Protein AF-A0A5J4Q1B6-F1 (afdb_monomer_lite)

InterPro domains:
  IPR021823 Protein of unknown function DUF3408 [PF11888] (23-103)

Structure (mmCIF, N/CA/C/O backbone):
data_AF-A0A5J4Q1B6-F1
#
_entry.id   AF-A0A5J4Q1B6-F1
#
loop_
_atom_site.group_PDB
_atom_site.id
_atom_site.type_symbol
_atom_site.label_atom_id
_atom_site.label_alt_id
_atom_site.label_comp_id
_atom_site.label_asym_id
_atom_site.label_entity_id
_atom_site.label_seq_id
_atom_site.pdbx_PDB_ins_code
_atom_site.Cartn_x
_atom_site.Cartn_y
_atom_site.Cartn_z
_atom_site.occupancy
_atom_site.B_iso_or_equiv
_atom_site.auth_seq_id
_atom_site.auth_comp_id
_atom_site.auth_asym_id
_atom_site.auth_atom_id
_atom_site.pdbx_PDB_model_num
ATOM 1 N N . MET A 1 1 ? 13.320 76.077 -24.153 1.00 33.81 1 MET A N 1
ATOM 2 C CA . MET A 1 1 ? 11.870 76.119 -24.459 1.00 33.81 1 MET A CA 1
ATOM 3 C C . MET A 1 1 ? 11.383 74.686 -24.644 1.00 33.81 1 MET A C 1
ATOM 5 O O . MET A 1 1 ? 12.159 73.933 -25.214 1.00 33.81 1 MET A O 1
ATOM 9 N N . PRO A 1 2 ? 10.135 74.314 -24.315 1.00 41.78 2 PRO A N 1
ATOM 10 C CA . PRO A 1 2 ? 9.325 74.592 -23.126 1.00 41.78 2 PRO A CA 1
ATOM 11 C C . PRO A 1 2 ? 8.866 73.285 -22.412 1.00 41.78 2 PRO A C 1
ATOM 13 O O . PRO A 1 2 ? 9.212 72.181 -22.812 1.00 41.78 2 PRO A O 1
ATOM 16 N N . LYS A 1 3 ? 8.135 73.467 -21.304 1.00 43.31 3 LYS A N 1
ATOM 17 C CA . LYS A 1 3 ? 7.566 72.481 -20.361 1.00 43.31 3 LYS A CA 1
ATOM 18 C C . LYS A 1 3 ? 6.293 71.766 -20.876 1.00 43.31 3 LYS A C 1
ATOM 20 O O . LYS A 1 3 ? 5.635 72.287 -21.770 1.00 43.31 3 LYS A O 1
ATOM 25 N N . PHE A 1 4 ? 5.883 70.753 -20.087 1.00 40.62 4 PHE A N 1
ATOM 26 C CA . PHE A 1 4 ? 4.522 70.203 -19.881 1.00 40.62 4 PHE A CA 1
ATOM 27 C C . PHE A 1 4 ? 4.081 69.098 -20.872 1.00 40.62 4 PHE A C 1
ATOM 29 O O . PHE A 1 4 ? 4.586 69.057 -21.981 1.00 40.62 4 PHE A O 1
ATOM 36 N N . ILE A 1 5 ? 3.188 68.139 -20.575 1.00 42.75 5 ILE A N 1
ATOM 37 C CA . ILE A 1 5 ? 2.051 68.019 -19.633 1.00 42.75 5 ILE A CA 1
ATOM 38 C C . ILE A 1 5 ? 1.915 66.520 -19.220 1.00 42.75 5 ILE A C 1
ATOM 40 O O . ILE A 1 5 ? 1.981 65.656 -20.089 1.00 42.75 5 ILE A O 1
ATOM 44 N N . SER A 1 6 ? 1.628 66.214 -17.944 1.00 48.69 6 SER A N 1
ATOM 45 C CA . SER A 1 6 ? 0.824 65.027 -17.558 1.00 48.69 6 SER A CA 1
ATOM 46 C C . SER A 1 6 ? -0.655 65.398 -17.552 1.00 48.69 6 SER A C 1
ATOM 48 O O . SER A 1 6 ? -0.975 66.505 -17.112 1.00 48.69 6 SER A O 1
ATOM 50 N N . PRO A 1 7 ? -1.558 64.455 -17.855 1.00 50.19 7 PRO A N 1
ATOM 51 C CA . PRO A 1 7 ? -2.804 64.402 -17.099 1.00 50.19 7 PRO A CA 1
ATOM 52 C C . PRO A 1 7 ? -3.202 62.967 -16.703 1.00 50.19 7 PRO A C 1
ATOM 54 O O . PRO A 1 7 ? -3.274 62.064 -17.529 1.00 50.19 7 PRO A O 1
ATOM 57 N N . ALA A 1 8 ? -3.508 62.788 -15.419 1.00 41.44 8 ALA A N 1
ATOM 58 C CA . ALA A 1 8 ? -4.609 61.932 -14.952 1.00 41.44 8 ALA A CA 1
ATOM 59 C C . ALA A 1 8 ? -5.849 62.855 -14.752 1.00 41.44 8 ALA A C 1
ATOM 61 O O . ALA A 1 8 ? -5.645 64.070 -14.878 1.00 41.44 8 ALA A O 1
ATOM 62 N N . PRO A 1 9 ? -7.074 62.418 -14.354 1.00 54.50 9 PRO A N 1
ATOM 63 C CA . PRO A 1 9 ? -7.542 61.086 -13.914 1.00 54.50 9 PRO A CA 1
ATOM 64 C C . PRO A 1 9 ? -8.986 60.703 -14.397 1.00 54.50 9 PRO A C 1
ATOM 66 O O . PRO A 1 9 ? -9.604 61.440 -15.156 1.00 54.50 9 PRO A O 1
ATOM 69 N N . GLN A 1 10 ? -9.535 59.613 -13.826 1.00 35.78 10 GLN A N 1
ATOM 70 C CA . GLN A 1 10 ? -10.965 59.304 -13.529 1.00 35.78 10 GLN A CA 1
ATOM 71 C C . GLN A 1 10 ? -11.738 58.296 -14.408 1.00 35.78 10 GLN A C 1
ATOM 73 O O . GLN A 1 10 ? -11.621 58.281 -15.627 1.00 35.78 10 GLN A O 1
ATOM 78 N N . GLY A 1 11 ? -12.568 57.491 -13.723 1.00 35.31 11 GLY A N 1
ATOM 79 C CA . GLY A 1 11 ? -13.536 56.522 -14.258 1.00 35.31 11 GLY A CA 1
ATOM 80 C C . GLY A 1 11 ? -13.454 55.188 -13.504 1.00 35.31 11 GLY A C 1
ATOM 81 O O . GLY A 1 11 ? -12.735 54.300 -13.932 1.00 35.31 11 GLY A O 1
ATOM 82 N N . GLU A 1 12 ? -13.863 55.131 -12.236 1.00 39.34 12 GLU A N 1
ATOM 83 C CA . GLU A 1 12 ? -15.194 54.688 -11.773 1.00 39.34 12 GLU A CA 1
ATOM 84 C C . GLU A 1 12 ? -15.300 53.174 -11.512 1.00 39.34 12 GLU A C 1
ATOM 86 O O . GLU A 1 12 ? -14.758 52.322 -12.203 1.00 39.34 12 GLU A O 1
ATOM 91 N N . THR A 1 13 ? -15.972 52.910 -10.400 1.00 38.78 13 THR A N 1
ATOM 92 C CA . THR A 1 13 ? -16.266 51.668 -9.691 1.00 38.78 13 THR A CA 1
ATOM 93 C C . THR A 1 13 ? -17.015 50.623 -10.518 1.00 38.78 13 THR A C 1
ATOM 95 O O . THR A 1 13 ? -17.950 50.990 -11.219 1.00 38.78 13 THR A O 1
ATOM 98 N N . ILE A 1 14 ? -16.766 49.332 -10.271 1.00 41.66 14 ILE A N 1
ATOM 99 C CA . ILE A 1 14 ? -17.836 48.418 -9.837 1.00 41.66 14 ILE A CA 1
ATOM 100 C C . ILE A 1 14 ? -17.222 47.210 -9.112 1.00 41.66 14 ILE A C 1
ATOM 102 O O . ILE A 1 14 ? -16.337 46.529 -9.629 1.00 41.66 14 ILE A O 1
ATOM 106 N N . SER A 1 15 ? -17.671 46.997 -7.878 1.00 44.91 15 SER A N 1
ATOM 107 C CA . SER A 1 15 ? -17.595 45.712 -7.191 1.00 44.91 15 SER A CA 1
ATOM 108 C C . SER A 1 15 ? -18.749 44.862 -7.704 1.00 44.91 15 SER A C 1
ATOM 110 O O . SER A 1 15 ? -19.882 45.337 -7.689 1.00 44.91 15 SER A O 1
ATOM 112 N N . GLU A 1 16 ? -18.489 43.618 -8.091 1.00 44.69 16 GLU A N 1
ATOM 113 C CA . GLU A 1 16 ? -19.535 42.604 -8.203 1.00 44.69 16 GLU A CA 1
ATOM 114 C C . GLU A 1 16 ? -19.021 41.298 -7.602 1.00 44.69 16 GLU A C 1
ATOM 116 O O . GLU A 1 16 ? -18.084 40.662 -8.081 1.00 44.69 16 GLU A O 1
ATOM 121 N N . GLU A 1 17 ? -19.624 40.985 -6.466 1.00 46.56 17 GLU A N 1
ATOM 122 C CA . GLU A 1 17 ? -19.619 39.708 -5.782 1.00 46.56 17 GLU A CA 1
ATOM 123 C C . GLU A 1 17 ? -20.597 38.803 -6.547 1.00 46.56 17 GLU A C 1
ATOM 125 O O . GLU A 1 17 ? -21.751 39.181 -6.747 1.00 46.56 17 GLU A O 1
ATOM 130 N N . ALA A 1 18 ? -20.151 37.633 -7.003 1.00 41.53 18 ALA A N 1
ATOM 131 C CA . ALA A 1 18 ? -21.040 36.598 -7.520 1.00 41.53 18 ALA A CA 1
ATOM 132 C C . ALA A 1 18 ? -20.588 35.240 -6.980 1.00 41.53 18 ALA A C 1
ATOM 134 O O . ALA A 1 18 ? -19.563 34.679 -7.368 1.00 41.53 18 ALA A O 1
ATOM 135 N N . GLU A 1 19 ? -21.370 34.785 -6.015 1.00 36.03 19 GLU A N 1
ATOM 136 C CA . GLU A 1 19 ? -21.356 33.481 -5.378 1.00 36.03 19 GLU A CA 1
ATOM 137 C C . GLU A 1 19 ? -21.884 32.385 -6.330 1.00 36.03 19 GLU A C 1
ATOM 139 O O . GLU A 1 19 ? -22.580 32.662 -7.308 1.00 36.03 19 GLU A O 1
ATOM 144 N N . SER A 1 20 ? -21.663 31.133 -5.921 1.00 34.00 20 SER A N 1
ATOM 145 C CA . SER A 1 20 ? -22.386 29.906 -6.296 1.00 34.00 20 SER A CA 1
ATOM 146 C C . SER A 1 20 ? -21.937 29.140 -7.549 1.00 34.00 20 SER A C 1
ATOM 148 O O . SER A 1 20 ? -21.941 29.621 -8.678 1.00 34.00 20 SER A O 1
ATOM 150 N N . GLY A 1 21 ? -21.597 27.872 -7.313 1.00 31.12 21 GLY A N 1
ATOM 151 C CA . GLY A 1 21 ? -21.303 26.884 -8.340 1.00 31.12 21 GLY A CA 1
ATOM 152 C C . GLY A 1 21 ? -20.671 25.638 -7.737 1.00 31.12 21 GLY A C 1
ATOM 153 O O . GLY A 1 21 ? -19.49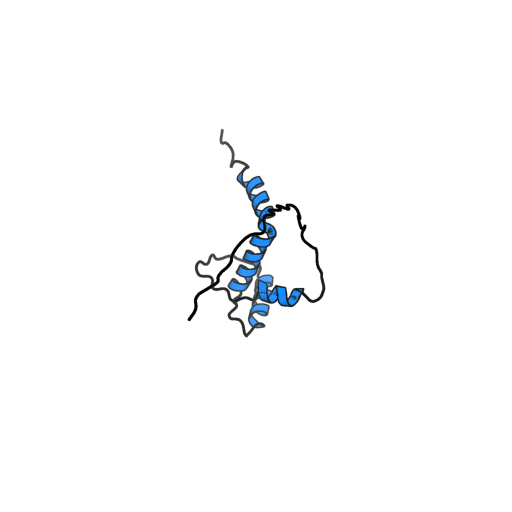7 25.371 -7.962 1.00 31.12 21 GLY A O 1
ATOM 154 N N . GLU A 1 22 ? -21.439 24.914 -6.922 1.00 42.62 22 GLU A N 1
ATOM 155 C CA . GLU A 1 22 ? -21.141 23.536 -6.533 1.00 42.62 22 GLU A CA 1
ATOM 156 C C . GLU A 1 22 ? -20.945 22.689 -7.802 1.00 42.62 22 GLU A C 1
ATOM 158 O O . GLU A 1 22 ? -21.881 22.515 -8.582 1.00 42.62 22 GLU A O 1
ATOM 163 N N . GLU A 1 23 ? -19.745 22.149 -8.025 1.00 39.72 23 GLU A N 1
ATOM 164 C CA . GLU A 1 23 ? -19.545 21.093 -9.020 1.00 39.72 23 GLU A CA 1
ATOM 165 C C . GLU A 1 23 ? -19.387 19.747 -8.307 1.00 39.72 23 GLU A C 1
ATOM 167 O O . GLU A 1 23 ? -18.323 19.391 -7.797 1.00 39.72 23 GLU A O 1
ATOM 172 N N . GLU A 1 24 ? -20.493 18.998 -8.275 1.00 45.00 24 GLU A N 1
ATOM 173 C CA . GLU A 1 24 ? -20.519 17.563 -7.994 1.00 45.00 24 GLU A CA 1
ATOM 174 C C . GLU A 1 24 ? -19.502 16.793 -8.864 1.00 45.00 24 GLU A C 1
ATOM 176 O O . GLU A 1 24 ? -19.221 17.168 -10.009 1.00 45.00 24 GLU A O 1
ATOM 181 N N . PRO A 1 25 ? -18.969 15.660 -8.367 1.00 43.09 25 PRO A N 1
ATOM 182 C CA . PRO A 1 25 ? -17.838 14.989 -8.980 1.00 43.09 25 PRO A CA 1
ATOM 183 C C . PRO A 1 25 ? -18.261 14.326 -10.293 1.00 43.09 25 PRO A C 1
ATOM 185 O O . PRO A 1 25 ? -18.975 13.319 -10.326 1.00 43.09 25 PRO A O 1
ATOM 188 N N . ALA A 1 26 ? -17.777 14.880 -11.402 1.00 45.34 26 ALA A N 1
ATOM 189 C CA . ALA A 1 26 ? -17.994 14.335 -12.729 1.00 45.34 26 ALA A CA 1
ATOM 190 C C . ALA A 1 26 ? -17.401 12.920 -12.843 1.00 45.34 26 ALA A C 1
ATOM 192 O O . ALA A 1 26 ? -16.200 12.718 -13.026 1.00 45.34 26 ALA A O 1
ATOM 193 N N . LYS A 1 27 ? -18.290 11.924 -12.809 1.00 60.91 27 LYS A N 1
ATOM 194 C CA . LYS A 1 27 ? -18.055 10.565 -13.304 1.00 60.91 27 LYS A CA 1
ATOM 195 C C . LYS A 1 27 ? -17.612 10.642 -14.771 1.00 60.91 27 LYS A C 1
ATOM 197 O O . LYS A 1 27 ? -18.432 10.821 -15.667 1.00 60.91 27 LYS A O 1
ATOM 202 N N . ARG A 1 28 ? -16.315 10.492 -15.025 1.00 52.06 28 ARG A N 1
ATOM 203 C CA . ARG A 1 28 ? -15.702 10.315 -16.352 1.00 52.06 28 ARG A CA 1
ATOM 204 C C . ARG A 1 28 ? -14.530 9.358 -16.148 1.00 52.06 28 ARG A C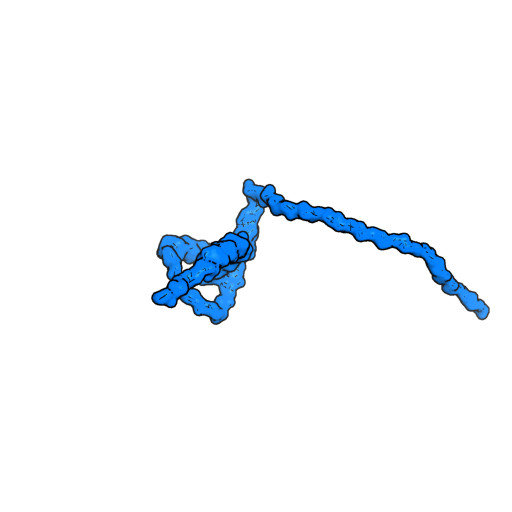 1
ATOM 206 O O . ARG A 1 28 ? -13.782 9.528 -15.203 1.00 52.06 28 ARG A O 1
ATOM 213 N N . GLY A 1 29 ? -14.270 8.315 -16.908 1.00 39.62 29 GLY A N 1
ATOM 214 C CA . GLY A 1 29 ? -14.894 7.672 -18.048 1.00 39.62 29 GLY A CA 1
ATOM 215 C C . GLY A 1 29 ? -13.955 6.496 -18.324 1.00 39.62 29 GLY A C 1
ATOM 216 O O . GLY A 1 29 ? -12.739 6.663 -18.383 1.00 39.62 29 GLY A O 1
ATOM 217 N N . ARG A 1 30 ? -14.488 5.277 -18.360 1.00 59.69 30 ARG A N 1
ATOM 218 C CA . ARG A 1 30 ? -13.703 4.046 -18.492 1.00 59.69 30 ARG A CA 1
ATOM 219 C C . ARG A 1 30 ? -13.288 3.874 -19.954 1.00 59.69 30 ARG A C 1
ATOM 221 O O . ARG A 1 30 ? -14.035 3.299 -20.733 1.00 59.69 30 ARG A O 1
ATOM 228 N N . GLY A 1 31 ? -12.113 4.380 -20.308 1.00 49.25 31 GLY A N 1
ATOM 229 C CA . GLY A 1 31 ? -11.486 4.166 -21.612 1.00 49.25 31 GLY A CA 1
ATOM 230 C C . GLY A 1 31 ? -10.204 4.982 -21.722 1.00 49.25 31 GLY A C 1
ATOM 231 O O . GLY A 1 31 ? -10.260 6.200 -21.755 1.00 49.25 31 GLY A O 1
ATOM 232 N N . GLU A 1 32 ? -9.054 4.308 -21.711 1.00 48.94 32 GLU A N 1
ATOM 233 C CA . GLU A 1 32 ? -7.711 4.842 -22.023 1.00 48.94 32 GLU A CA 1
ATOM 234 C C . GLU A 1 32 ? -7.039 5.810 -21.022 1.00 48.94 32 GLU A C 1
ATOM 236 O O . GLU A 1 32 ? -5.812 5.838 -20.972 1.00 48.94 32 GLU A O 1
ATOM 241 N N . ALA A 1 33 ? -7.769 6.477 -20.120 1.00 45.91 33 ALA A N 1
ATOM 242 C CA . ALA A 1 33 ? -7.170 7.273 -19.027 1.00 45.91 33 ALA A CA 1
ATOM 243 C C . ALA A 1 33 ? -6.515 6.420 -17.910 1.00 45.91 33 ALA A C 1
ATOM 245 O O . ALA A 1 33 ? -5.598 6.849 -17.218 1.00 45.91 33 ALA A O 1
ATOM 246 N N . GLY A 1 34 ? -6.930 5.159 -17.754 1.00 51.66 34 GLY A N 1
ATOM 247 C CA . GLY A 1 34 ? -6.619 4.378 -16.549 1.00 51.66 34 GLY A CA 1
ATOM 248 C C . GLY A 1 34 ? -5.169 3.905 -16.386 1.00 51.66 34 GLY A C 1
ATOM 249 O O . GLY A 1 34 ? -4.761 3.624 -15.263 1.00 51.66 34 GLY A O 1
ATOM 250 N N . ALA A 1 35 ? -4.383 3.792 -17.462 1.00 55.06 35 ALA A N 1
ATOM 251 C CA . ALA A 1 35 ? -3.006 3.291 -17.368 1.00 55.06 35 ALA A CA 1
ATOM 252 C C . ALA A 1 35 ? -2.015 4.400 -16.983 1.00 55.06 35 ALA A C 1
ATOM 254 O O . ALA A 1 35 ? -1.208 4.210 -16.075 1.00 55.06 35 ALA A O 1
ATOM 255 N N . ALA A 1 36 ? -2.115 5.570 -17.625 1.00 56.78 36 ALA A N 1
ATOM 256 C CA . ALA A 1 36 ? -1.293 6.733 -17.285 1.00 56.78 36 ALA A CA 1
ATOM 257 C C . ALA A 1 36 ? -1.548 7.195 -15.838 1.00 56.78 36 ALA A C 1
ATOM 259 O O . ALA A 1 36 ? -0.605 7.517 -15.107 1.00 56.78 36 ALA A O 1
ATOM 260 N N . ASP A 1 37 ? -2.805 7.123 -15.395 1.00 83.81 37 ASP A N 1
ATOM 261 C CA . ASP A 1 37 ? -3.195 7.461 -14.027 1.00 83.81 37 ASP A CA 1
ATOM 262 C C . ASP A 1 37 ? -2.705 6.406 -13.024 1.00 83.81 37 ASP A C 1
ATOM 264 O O . ASP A 1 37 ? -2.151 6.748 -11.983 1.00 83.81 37 ASP A O 1
ATOM 268 N N . TYR A 1 38 ? -2.799 5.109 -13.342 1.00 90.62 38 TYR A N 1
ATOM 269 C CA . TYR A 1 38 ? -2.314 4.068 -12.430 1.00 90.62 38 TYR A CA 1
ATOM 270 C C . TYR A 1 38 ? -0.805 4.169 -12.189 1.00 90.62 38 TYR A C 1
ATOM 272 O O . TYR A 1 38 ? -0.336 4.112 -11.050 1.00 90.62 38 TYR A O 1
ATOM 280 N N . GLU A 1 39 ? -0.018 4.308 -13.256 1.00 90.00 39 GLU A N 1
ATOM 281 C CA . GLU A 1 39 ? 1.434 4.345 -13.122 1.00 90.00 39 GLU A CA 1
ATOM 282 C C . GLU A 1 39 ? 1.925 5.583 -12.363 1.00 90.00 39 GLU A C 1
ATOM 284 O O . GLU A 1 39 ? 2.898 5.494 -11.607 1.00 90.00 39 GLU A O 1
ATOM 289 N N . SER A 1 40 ? 1.273 6.728 -12.567 1.00 89.94 40 SER A N 1
ATOM 290 C CA . SER A 1 40 ? 1.606 7.982 -11.887 1.00 89.94 40 SER A C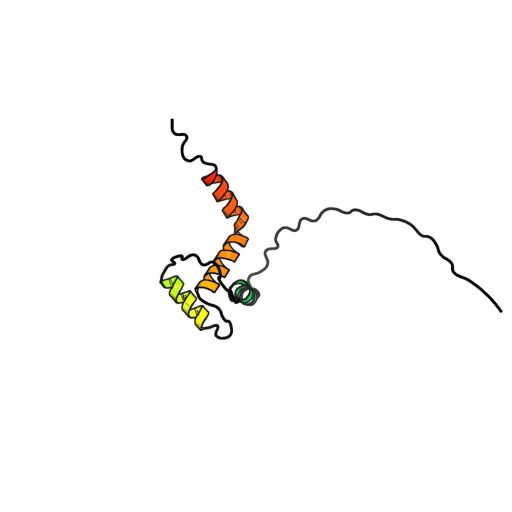A 1
ATOM 291 C C . SER A 1 40 ? 1.164 7.993 -10.423 1.00 89.94 40 SER A C 1
ATOM 293 O O . SER A 1 40 ? 1.862 8.563 -9.589 1.00 89.94 40 SER A O 1
ATOM 295 N N . VAL A 1 41 ? 0.072 7.307 -10.083 1.00 91.75 41 VAL A N 1
ATOM 296 C CA . VAL A 1 41 ? -0.406 7.202 -8.700 1.00 91.75 41 VAL A CA 1
ATOM 297 C C . VAL A 1 41 ? 0.381 6.147 -7.914 1.00 91.75 41 VAL A C 1
ATOM 299 O O . VAL A 1 41 ? 0.863 6.418 -6.814 1.00 91.75 41 VAL A O 1
ATOM 302 N N . PHE A 1 42 ? 0.563 4.944 -8.466 1.00 94.12 42 PHE A N 1
ATOM 303 C CA . PHE A 1 42 ? 1.046 3.794 -7.690 1.00 94.12 42 PHE A CA 1
ATOM 304 C C . PHE A 1 42 ? 2.503 3.414 -7.949 1.00 94.12 42 PHE A C 1
ATOM 306 O O . PHE A 1 42 ? 3.156 2.868 -7.056 1.00 94.12 42 PHE A O 1
ATOM 313 N N . LEU A 1 43 ? 3.055 3.703 -9.133 1.00 92.69 43 LEU A N 1
ATOM 314 C CA . LEU A 1 43 ? 4.403 3.255 -9.510 1.00 92.69 43 LEU A CA 1
ATOM 315 C C . LEU A 1 43 ? 5.484 4.327 -9.294 1.00 92.69 43 LEU A C 1
ATOM 317 O O . LEU A 1 43 ? 6.578 4.238 -9.852 1.00 92.69 43 LEU A O 1
ATOM 321 N N . THR A 1 44 ? 5.218 5.345 -8.481 1.00 89.31 44 THR A N 1
ATOM 322 C CA . THR A 1 44 ? 6.187 6.395 -8.138 1.00 89.31 44 THR A CA 1
ATOM 323 C C . THR A 1 44 ? 7.198 5.927 -7.095 1.00 89.31 44 THR A C 1
ATOM 325 O O . THR A 1 44 ? 6.905 5.110 -6.220 1.00 89.31 44 THR A O 1
ATOM 328 N N . ARG A 1 45 ? 8.434 6.442 -7.182 1.00 88.00 45 ARG A N 1
ATOM 329 C CA . ARG A 1 45 ? 9.483 6.133 -6.201 1.00 88.00 45 ARG A CA 1
ATOM 330 C C . ARG A 1 45 ? 9.040 6.610 -4.822 1.00 88.00 45 ARG A C 1
ATOM 332 O O . ARG A 1 45 ? 8.745 7.786 -4.648 1.00 88.00 45 ARG A O 1
ATOM 339 N N . ASN A 1 46 ? 9.111 5.709 -3.849 1.00 82.38 46 ASN A N 1
ATOM 340 C CA . ASN A 1 46 ? 8.749 5.996 -2.472 1.00 82.38 46 ASN A CA 1
ATOM 341 C C . ASN A 1 46 ? 9.835 5.507 -1.501 1.00 82.38 46 ASN A C 1
ATOM 343 O O . ASN A 1 46 ? 10.193 4.324 -1.484 1.00 82.38 46 ASN A O 1
ATOM 347 N N . GLU A 1 47 ? 10.377 6.433 -0.708 1.00 82.75 47 GLU A N 1
ATOM 348 C CA . GLU A 1 47 ? 11.399 6.168 0.303 1.00 82.75 47 GLU A CA 1
ATOM 349 C C . GLU A 1 47 ? 10.795 6.169 1.703 1.00 82.75 47 GLU A C 1
ATOM 351 O O . GLU A 1 47 ? 10.668 7.198 2.362 1.00 82.75 47 GLU A O 1
ATOM 356 N N . LEU A 1 48 ? 10.487 4.974 2.193 1.00 85.94 48 LEU A N 1
ATOM 357 C CA . LEU A 1 48 ? 9.998 4.791 3.552 1.00 85.94 48 LEU A CA 1
ATOM 358 C C . LEU A 1 48 ? 11.135 5.007 4.566 1.00 85.94 48 LEU A C 1
ATOM 360 O O . LEU A 1 48 ? 12.060 4.187 4.631 1.00 85.94 48 LEU A O 1
ATOM 364 N N . ARG A 1 49 ? 11.055 6.084 5.357 1.00 87.44 49 ARG A N 1
ATOM 365 C CA . ARG A 1 49 ? 12.016 6.411 6.433 1.00 87.44 49 ARG A CA 1
ATOM 366 C C . ARG A 1 49 ? 11.609 5.830 7.791 1.00 87.44 49 ARG A C 1
ATOM 368 O O . ARG A 1 49 ? 12.450 5.263 8.476 1.00 87.44 49 ARG A O 1
ATOM 375 N N . ASN A 1 50 ? 10.319 5.890 8.125 1.00 90.12 50 ASN A N 1
ATOM 376 C CA . ASN A 1 50 ? 9.758 5.414 9.394 1.00 90.12 50 ASN A CA 1
ATOM 377 C C . ASN A 1 50 ? 8.876 4.187 9.139 1.00 90.12 50 ASN A C 1
ATOM 379 O O . ASN A 1 50 ? 7.665 4.298 8.977 1.00 90.12 50 ASN A O 1
ATOM 383 N N . ARG A 1 51 ? 9.502 3.017 8.991 1.00 88.69 51 ARG A N 1
ATOM 384 C CA . ARG A 1 51 ? 8.822 1.801 8.522 1.00 88.69 51 ARG A CA 1
ATOM 385 C C . ARG A 1 51 ? 8.124 1.074 9.662 1.00 88.69 51 ARG A C 1
ATOM 387 O O . ARG A 1 51 ? 8.772 0.720 10.641 1.00 88.69 51 ARG A O 1
ATOM 394 N N . GLN A 1 52 ? 6.854 0.744 9.452 1.00 91.19 52 GLN A N 1
ATOM 395 C CA . GLN A 1 52 ? 6.146 -0.266 10.230 1.00 91.19 52 GLN A CA 1
ATOM 396 C C . GLN A 1 52 ? 5.992 -1.540 9.388 1.00 91.19 52 GLN A C 1
ATOM 398 O O . GLN A 1 52 ? 5.660 -1.475 8.205 1.00 91.19 52 GLN A O 1
ATOM 403 N N . GLY A 1 53 ? 6.273 -2.701 9.983 1.00 90.94 53 GLY A N 1
ATOM 404 C CA . GLY A 1 53 ? 6.080 -3.995 9.326 1.00 90.94 53 GLY A CA 1
ATOM 405 C C . GLY A 1 53 ? 4.610 -4.411 9.350 1.00 90.94 53 GLY A C 1
ATOM 406 O O . GLY A 1 53 ? 4.001 -4.417 10.418 1.00 90.94 53 GLY A O 1
ATOM 407 N N . LEU A 1 54 ? 4.069 -4.777 8.187 1.00 92.62 54 LEU A N 1
ATOM 408 C CA . LEU A 1 54 ? 2.740 -5.366 8.021 1.00 92.62 54 LEU A CA 1
ATOM 409 C C . LEU A 1 54 ? 2.863 -6.653 7.201 1.00 92.62 54 LEU A C 1
ATOM 411 O O . LEU A 1 54 ? 3.711 -6.746 6.311 1.00 92.62 54 LEU A O 1
ATOM 415 N N . TYR A 1 55 ? 2.009 -7.629 7.495 1.00 95.75 55 TYR A N 1
ATOM 416 C CA . TYR A 1 55 ? 1.897 -8.852 6.707 1.00 95.75 55 TYR A CA 1
ATOM 417 C C . TYR A 1 55 ? 0.788 -8.702 5.670 1.00 95.75 55 TYR A C 1
ATOM 419 O O . TYR A 1 55 ? -0.259 -8.121 5.949 1.00 95.75 55 TYR A O 1
ATOM 427 N N . ILE A 1 56 ? 1.026 -9.248 4.482 1.00 95.75 56 ILE A N 1
ATOM 428 C CA . ILE A 1 56 ? 0.028 -9.380 3.423 1.00 95.75 56 ILE A CA 1
ATOM 429 C C . ILE A 1 56 ? -0.018 -10.833 2.975 1.00 95.75 56 ILE A C 1
ATOM 431 O O . ILE A 1 56 ? 0.912 -11.600 3.237 1.00 95.75 56 ILE A O 1
ATOM 435 N N . ASP A 1 57 ? -1.095 -11.191 2.288 1.00 98.12 57 ASP A N 1
ATOM 436 C CA . ASP A 1 57 ? -1.219 -12.505 1.674 1.00 98.12 57 ASP A CA 1
ATOM 437 C C . ASP A 1 57 ? -0.048 -12.795 0.716 1.00 98.12 57 ASP A C 1
ATOM 439 O O . ASP A 1 57 ? 0.470 -11.893 0.042 1.00 98.12 57 ASP A O 1
ATOM 443 N N . ARG A 1 58 ? 0.378 -14.060 0.670 1.00 97.88 58 ARG A N 1
ATOM 444 C CA . ARG A 1 58 ? 1.514 -14.497 -0.141 1.00 97.88 58 ARG A CA 1
ATOM 445 C C . ARG A 1 58 ? 1.258 -14.297 -1.632 1.00 97.88 58 ARG A C 1
ATOM 447 O O . ARG A 1 58 ? 2.153 -13.805 -2.318 1.00 97.88 58 ARG A O 1
ATOM 454 N N . ASP A 1 59 ? 0.069 -14.622 -2.122 1.00 98.31 59 ASP A N 1
ATOM 455 C CA . ASP A 1 59 ? -0.242 -14.540 -3.551 1.00 98.31 59 ASP A CA 1
ATOM 456 C C . ASP A 1 59 ? -0.252 -13.073 -4.000 1.00 98.31 59 ASP A C 1
ATOM 458 O O . ASP A 1 59 ? 0.318 -12.709 -5.032 1.00 98.31 59 ASP A O 1
ATOM 462 N N . ASN A 1 60 ? -0.784 -12.189 -3.148 1.00 97.50 60 ASN A N 1
ATOM 463 C CA . ASN A 1 60 ? -0.707 -10.742 -3.351 1.00 97.50 60 ASN A CA 1
ATOM 464 C C . ASN A 1 60 ? 0.746 -10.258 -3.387 1.00 97.50 60 ASN A C 1
ATOM 466 O O . ASN A 1 60 ? 1.120 -9.480 -4.268 1.00 97.50 60 ASN A O 1
ATOM 470 N N . TYR A 1 61 ? 1.583 -10.722 -2.454 1.00 97.25 61 TYR A N 1
ATOM 471 C CA . TYR A 1 61 ? 3.001 -10.379 -2.455 1.00 97.25 61 TYR A CA 1
ATOM 472 C C . TYR A 1 61 ? 3.682 -10.807 -3.762 1.00 97.25 61 TYR A C 1
ATOM 474 O O . TYR A 1 61 ? 4.395 -9.999 -4.354 1.00 97.25 61 TYR A O 1
ATOM 482 N N . GLU A 1 62 ? 3.447 -12.030 -4.245 1.00 98.00 62 GLU A N 1
ATOM 483 C CA . GLU A 1 62 ? 4.047 -12.553 -5.481 1.00 98.00 62 GLU A CA 1
ATOM 484 C C . GLU A 1 62 ? 3.630 -11.741 -6.725 1.00 98.00 62 GLU A C 1
ATOM 486 O O . GLU A 1 62 ? 4.481 -11.404 -7.561 1.00 98.00 62 GLU A O 1
ATOM 491 N N . ILE A 1 63 ? 2.360 -11.329 -6.810 1.00 97.38 63 ILE A N 1
ATOM 492 C CA . ILE A 1 63 ? 1.858 -10.438 -7.870 1.00 97.38 63 ILE A CA 1
ATOM 493 C C . ILE A 1 63 ? 2.579 -9.084 -7.829 1.00 97.38 63 ILE A C 1
ATOM 495 O O . ILE A 1 63 ? 3.143 -8.643 -8.836 1.00 97.38 63 ILE A O 1
ATOM 499 N N . LEU A 1 64 ? 2.619 -8.434 -6.662 1.00 96.00 64 LEU A N 1
ATOM 500 C CA . LEU A 1 64 ? 3.264 -7.127 -6.496 1.00 96.00 64 LEU A CA 1
ATOM 501 C C . LEU A 1 64 ? 4.767 -7.200 -6.781 1.00 96.00 64 LEU A C 1
ATOM 503 O O . LEU A 1 64 ? 5.340 -6.300 -7.396 1.00 96.00 64 LEU A O 1
ATOM 507 N N . GLN A 1 65 ? 5.415 -8.289 -6.371 1.00 95.62 65 GLN A N 1
ATOM 508 C CA . GLN A 1 65 ? 6.830 -8.521 -6.621 1.00 95.62 65 GLN A CA 1
ATOM 509 C C . GLN A 1 65 ? 7.119 -8.683 -8.116 1.00 95.62 65 GLN A C 1
ATOM 511 O O . GLN A 1 65 ? 8.116 -8.153 -8.612 1.00 95.62 65 GLN A O 1
ATOM 516 N N . THR A 1 66 ? 6.249 -9.381 -8.846 1.00 96.31 66 THR A N 1
ATOM 517 C CA . THR A 1 66 ? 6.346 -9.531 -10.304 1.00 96.31 66 THR A CA 1
ATOM 518 C C . THR A 1 66 ? 6.178 -8.184 -11.003 1.00 96.31 66 THR A C 1
ATOM 520 O O . THR A 1 66 ? 7.006 -7.821 -11.842 1.00 96.31 66 THR A O 1
ATOM 523 N N . LEU A 1 67 ? 5.179 -7.395 -10.594 1.00 94.00 67 LEU A N 1
ATOM 524 C CA . LEU A 1 67 ? 4.940 -6.059 -11.135 1.00 94.00 67 LEU A CA 1
ATOM 525 C C . LEU A 1 67 ? 6.148 -5.139 -10.918 1.00 94.00 67 LEU A C 1
ATOM 527 O O . LEU A 1 67 ? 6.678 -4.587 -11.880 1.00 94.00 67 LEU A O 1
ATOM 531 N N . VAL A 1 68 ? 6.658 -5.039 -9.688 1.00 93.31 68 VAL A N 1
ATOM 532 C CA . VAL A 1 68 ? 7.829 -4.202 -9.370 1.00 93.31 68 VAL A CA 1
ATOM 533 C C . VAL A 1 68 ? 9.054 -4.605 -10.197 1.00 93.31 68 VAL A C 1
ATOM 535 O O . VAL A 1 68 ? 9.760 -3.738 -10.705 1.00 93.31 68 VAL A O 1
ATOM 538 N N . ARG A 1 69 ? 9.295 -5.909 -10.396 1.00 92.12 69 ARG A N 1
ATOM 539 C CA . ARG A 1 69 ? 10.414 -6.384 -11.231 1.00 92.12 69 ARG A CA 1
ATOM 540 C C . ARG A 1 69 ? 10.258 -6.046 -12.711 1.00 92.12 69 ARG A C 1
ATOM 542 O O . ARG A 1 69 ? 11.269 -5.865 -13.390 1.00 92.12 69 ARG A O 1
ATOM 549 N N . SER A 1 70 ? 9.028 -5.989 -13.218 1.00 90.94 70 SER A N 1
ATOM 550 C CA . SER A 1 70 ? 8.771 -5.640 -14.620 1.00 90.94 70 SER A CA 1
ATOM 551 C C . SER A 1 70 ? 9.097 -4.169 -14.918 1.00 90.94 70 SER A C 1
ATOM 553 O O . SER A 1 70 ? 9.591 -3.844 -15.998 1.00 90.94 70 SER A O 1
ATOM 555 N N . VAL A 1 71 ? 8.941 -3.285 -13.928 1.00 87.50 71 VAL A N 1
ATOM 556 C CA . VAL A 1 71 ? 9.134 -1.834 -14.053 1.00 87.50 71 VAL A CA 1
ATOM 557 C C . VAL A 1 71 ? 10.590 -1.458 -13.738 1.00 87.50 71 VAL A C 1
ATOM 559 O O . VAL A 1 71 ? 10.899 -0.802 -12.746 1.00 87.50 71 VAL A O 1
ATOM 562 N N . ARG A 1 72 ? 11.521 -1.888 -14.602 1.00 68.50 72 ARG A N 1
ATOM 563 C CA . ARG A 1 72 ? 12.982 -1.782 -14.376 1.00 68.50 72 ARG A CA 1
ATOM 564 C C . ARG A 1 72 ? 13.546 -0.359 -14.249 1.00 68.50 72 ARG A C 1
ATOM 566 O O . ARG A 1 72 ? 14.638 -0.199 -13.713 1.00 68.50 72 ARG A O 1
ATOM 573 N N . SER A 1 73 ? 12.859 0.665 -14.756 1.00 69.62 73 SER A N 1
ATOM 574 C CA . SER A 1 73 ? 13.365 2.049 -14.771 1.00 69.62 73 SER A CA 1
ATOM 575 C C . SER A 1 73 ? 13.100 2.824 -13.477 1.00 69.62 73 SER A C 1
ATOM 577 O O . SER A 1 73 ? 13.762 3.830 -13.216 1.00 69.62 73 SER A O 1
ATOM 579 N N . ARG A 1 74 ? 12.156 2.372 -12.643 1.00 74.50 74 ARG A N 1
ATOM 580 C CA . ARG A 1 74 ? 11.770 3.062 -11.407 1.00 74.50 74 ARG A CA 1
ATOM 581 C C . ARG A 1 74 ? 12.426 2.365 -10.223 1.00 74.50 74 ARG A C 1
ATOM 583 O O . ARG A 1 74 ? 12.362 1.148 -10.099 1.00 74.50 74 ARG A O 1
ATOM 590 N N . ARG A 1 75 ? 13.023 3.131 -9.303 1.00 82.50 75 ARG A N 1
ATOM 591 C CA . ARG A 1 75 ? 13.509 2.618 -8.004 1.00 82.50 75 ARG A CA 1
ATOM 592 C C . ARG A 1 75 ? 12.331 2.331 -7.058 1.00 82.50 75 ARG A C 1
ATOM 594 O O . ARG A 1 75 ? 12.264 2.883 -5.963 1.00 82.50 75 ARG A O 1
ATOM 601 N N . LEU A 1 76 ? 11.369 1.534 -7.515 1.00 91.31 76 LEU A N 1
ATOM 602 C CA . LEU A 1 76 ? 10.199 1.108 -6.759 1.00 91.31 76 LEU A CA 1
ATOM 603 C C . LEU A 1 76 ? 10.523 -0.201 -6.033 1.00 91.31 76 LEU A C 1
ATOM 605 O O . LEU A 1 76 ? 11.204 -1.072 -6.567 1.00 91.31 76 LEU A O 1
ATOM 609 N N . SER A 1 77 ? 10.036 -0.341 -4.805 1.00 92.25 77 SER A N 1
ATOM 610 C CA . SER A 1 77 ? 10.095 -1.593 -4.045 1.00 92.25 77 SER A CA 1
ATOM 611 C C . SER A 1 77 ? 8.679 -2.097 -3.790 1.00 92.25 77 SER A C 1
ATOM 613 O O . SER A 1 77 ? 7.739 -1.308 -3.856 1.00 92.25 77 SER A O 1
ATOM 615 N N . VAL A 1 78 ? 8.518 -3.380 -3.446 1.00 94.06 78 VAL A N 1
ATOM 616 C CA . VAL A 1 78 ? 7.199 -3.921 -3.061 1.00 94.06 78 VAL A CA 1
ATOM 617 C C . VAL A 1 78 ? 6.612 -3.129 -1.897 1.00 94.06 78 VAL A C 1
ATOM 619 O O . VAL A 1 78 ? 5.470 -2.699 -1.974 1.00 94.06 78 VAL A O 1
ATOM 622 N N . SER A 1 79 ? 7.412 -2.846 -0.866 1.00 93.50 79 SER A N 1
ATOM 623 C CA . SER A 1 79 ? 6.974 -2.015 0.259 1.00 93.50 79 SER A CA 1
ATOM 624 C C . SER A 1 79 ? 6.559 -0.610 -0.183 1.00 93.50 79 SER A C 1
ATOM 626 O O . SER A 1 79 ? 5.560 -0.098 0.300 1.00 93.50 79 SER A O 1
ATOM 628 N N . GLY A 1 80 ? 7.297 0.003 -1.114 1.00 94.06 80 GLY A N 1
ATOM 629 C CA . GLY A 1 80 ? 6.960 1.328 -1.643 1.00 94.06 80 GLY A CA 1
ATOM 630 C C . GLY A 1 80 ? 5.656 1.340 -2.444 1.00 94.06 80 GLY A C 1
ATOM 631 O O . GLY A 1 80 ? 4.870 2.269 -2.292 1.00 94.06 80 GLY A O 1
ATOM 632 N N . LEU A 1 81 ? 5.408 0.296 -3.243 1.00 95.00 81 LEU A N 1
ATOM 633 C CA . LEU A 1 81 ? 4.154 0.116 -3.977 1.00 95.00 81 LEU A CA 1
ATOM 634 C C . LEU A 1 81 ? 2.975 -0.083 -3.020 1.00 95.00 81 LEU A C 1
ATOM 636 O O . LEU A 1 81 ? 1.951 0.576 -3.171 1.00 95.00 81 LEU A O 1
ATOM 640 N N . VAL A 1 82 ? 3.131 -0.950 -2.016 1.00 95.88 82 VAL A N 1
ATOM 641 C CA . VAL A 1 82 ? 2.106 -1.167 -0.984 1.00 95.88 82 VAL A CA 1
ATOM 642 C C . VAL A 1 82 ? 1.784 0.140 -0.267 1.00 95.88 82 VAL A C 1
ATOM 644 O O . VAL A 1 82 ? 0.616 0.472 -0.117 1.00 95.88 82 VAL A O 1
ATOM 647 N N . ASP A 1 83 ? 2.796 0.917 0.112 1.00 95.38 83 ASP A N 1
ATOM 648 C CA . ASP A 1 83 ? 2.582 2.203 0.775 1.00 95.38 83 ASP A CA 1
ATOM 649 C C . ASP A 1 83 ? 1.855 3.216 -0.125 1.00 95.38 83 ASP A C 1
ATOM 651 O O . ASP A 1 83 ? 0.976 3.928 0.348 1.00 95.38 83 ASP A O 1
ATOM 655 N N . ASN A 1 84 ? 2.133 3.235 -1.434 1.00 95.25 84 ASN A N 1
ATOM 656 C CA . ASN A 1 84 ? 1.379 4.069 -2.376 1.00 95.25 84 ASN A CA 1
ATOM 657 C C . ASN A 1 84 ? -0.094 3.649 -2.472 1.00 95.25 84 ASN A C 1
ATOM 659 O O . ASN A 1 84 ? -0.975 4.507 -2.473 1.00 95.25 84 ASN A O 1
ATOM 663 N N . ILE A 1 85 ? -0.363 2.341 -2.520 1.00 95.94 85 ILE A N 1
ATOM 664 C CA . ILE A 1 85 ? -1.727 1.796 -2.541 1.00 95.94 85 ILE A CA 1
ATOM 665 C C . ILE A 1 85 ? -2.471 2.169 -1.257 1.00 95.94 85 ILE A C 1
ATOM 667 O O . ILE A 1 85 ? -3.598 2.655 -1.323 1.00 95.94 85 ILE A O 1
ATOM 671 N N . VAL A 1 86 ? -1.838 1.966 -0.099 1.00 95.88 86 VAL A N 1
ATOM 672 C CA . VAL A 1 86 ? -2.427 2.262 1.212 1.00 95.88 86 VAL A CA 1
ATOM 673 C C . VAL A 1 86 ? -2.690 3.756 1.363 1.00 95.88 86 VAL A C 1
ATOM 675 O O . VAL A 1 86 ? -3.788 4.127 1.763 1.00 95.88 86 VAL A O 1
ATOM 678 N N . ARG A 1 87 ? -1.738 4.618 0.988 1.00 94.88 87 ARG A N 1
ATOM 679 C CA . ARG A 1 87 ? -1.909 6.075 1.042 1.00 94.88 87 ARG A CA 1
ATOM 680 C C . ARG A 1 87 ? -3.085 6.537 0.192 1.00 94.88 87 ARG A C 1
ATOM 682 O O . ARG A 1 87 ? -3.986 7.180 0.714 1.00 94.88 87 ARG A O 1
ATOM 689 N N . HIS A 1 88 ? -3.114 6.137 -1.078 1.00 95.88 88 HIS A N 1
ATOM 690 C CA . HIS A 1 88 ? -4.217 6.477 -1.971 1.00 95.88 88 HIS A CA 1
ATOM 691 C C . HIS A 1 88 ? -5.555 5.936 -1.450 1.00 95.88 88 HIS A C 1
ATOM 693 O O . HIS A 1 88 ? -6.582 6.587 -1.590 1.00 95.88 88 HIS A O 1
ATOM 699 N N . HIS A 1 89 ? -5.577 4.740 -0.854 1.00 96.94 89 HIS A N 1
ATOM 700 C CA . HIS A 1 89 ? -6.793 4.197 -0.252 1.00 96.94 89 HIS A CA 1
ATOM 701 C C . HIS A 1 89 ? -7.275 5.051 0.927 1.00 96.94 89 HIS A C 1
ATOM 703 O O . HIS A 1 89 ? -8.457 5.370 0.991 1.00 96.94 89 HIS A O 1
ATOM 709 N N . ILE A 1 90 ? -6.371 5.459 1.820 1.00 97.06 90 ILE A N 1
ATOM 710 C CA . ILE A 1 90 ? -6.711 6.326 2.954 1.00 97.06 90 ILE A CA 1
ATOM 711 C C . ILE A 1 90 ? -7.246 7.673 2.459 1.00 97.06 90 ILE A C 1
ATOM 713 O O . ILE A 1 90 ?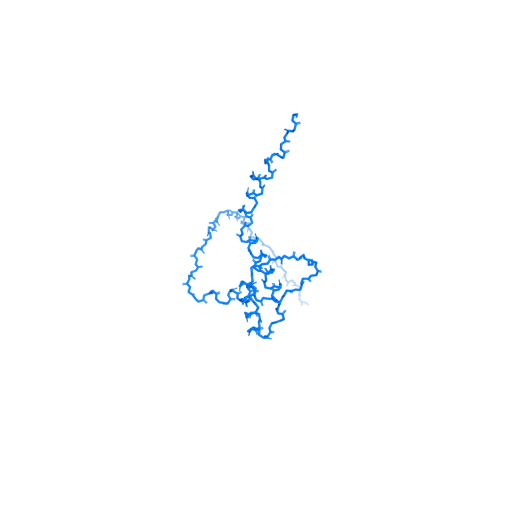 -8.308 8.085 2.903 1.00 97.06 90 ILE A O 1
ATOM 717 N N . GLU A 1 91 ? -6.566 8.316 1.508 1.00 95.44 91 GLU A N 1
ATOM 718 C CA . GLU A 1 91 ? -6.997 9.596 0.924 1.00 95.44 91 GLU A CA 1
ATOM 719 C C . GLU A 1 91 ? -8.349 9.467 0.207 1.00 95.44 91 GLU A C 1
ATOM 721 O O . GLU A 1 91 ? -9.233 10.305 0.357 1.00 95.44 91 GLU A O 1
ATOM 726 N N . ARG A 1 92 ? -8.551 8.391 -0.564 1.00 95.38 92 ARG A N 1
ATOM 727 C CA . ARG A 1 92 ? -9.773 8.203 -1.354 1.00 95.38 92 ARG A CA 1
ATOM 728 C C . ARG A 1 92 ? -11.008 7.920 -0.500 1.00 95.38 92 ARG A C 1
ATOM 730 O O . ARG A 1 92 ? -12.107 8.277 -0.925 1.00 95.38 92 ARG A O 1
ATOM 737 N N . TYR A 1 93 ? -10.831 7.243 0.632 1.00 96.81 93 TYR A N 1
ATOM 738 C CA . TYR A 1 93 ? -11.908 6.781 1.512 1.00 96.81 93 TYR A CA 1
ATOM 739 C C . TYR A 1 93 ? -11.857 7.445 2.895 1.00 96.81 93 TYR A C 1
ATOM 741 O O . TYR A 1 93 ? -12.369 6.884 3.862 1.00 96.81 93 TYR A O 1
ATOM 749 N N . GLU A 1 94 ? -11.250 8.630 3.002 1.00 96.12 94 GLU A N 1
ATOM 750 C CA . GLU A 1 94 ? -11.060 9.349 4.267 1.00 96.12 94 GLU A CA 1
ATOM 751 C C . GLU A 1 94 ? -12.377 9.517 5.041 1.00 96.12 94 GLU A C 1
ATOM 753 O O . GLU A 1 94 ? -12.444 9.196 6.227 1.00 96.12 94 GLU A O 1
ATOM 758 N N . GLU A 1 95 ? -13.441 9.956 4.365 1.00 95.19 95 GLU A N 1
ATOM 759 C CA . GLU A 1 95 ? -14.757 10.182 4.976 1.00 95.19 95 GLU A CA 1
ATOM 760 C C . GL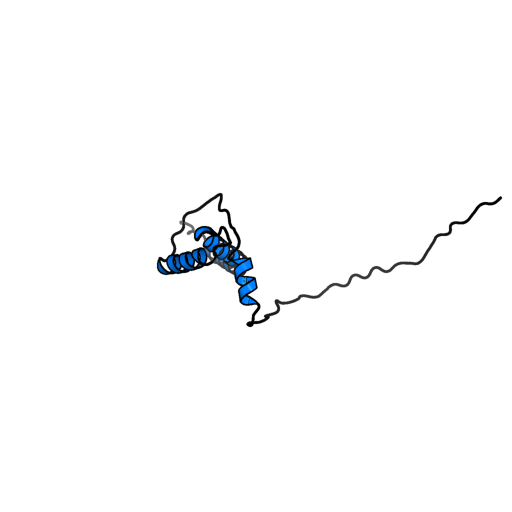U A 1 95 ? -15.357 8.899 5.563 1.00 95.19 95 GLU A C 1
ATOM 762 O O . GLU A 1 95 ? -15.821 8.887 6.704 1.00 95.19 95 GLU A O 1
ATOM 767 N N . ASP A 1 96 ? -15.309 7.795 4.813 1.00 96.69 96 ASP A N 1
ATOM 768 C CA . ASP A 1 96 ? -15.808 6.497 5.269 1.00 96.69 96 ASP A CA 1
ATOM 769 C C . ASP A 1 96 ? -14.986 5.956 6.439 1.00 96.69 96 ASP A C 1
ATOM 771 O O . ASP A 1 96 ? -15.546 5.470 7.425 1.00 96.69 96 ASP A O 1
ATOM 775 N N . ILE A 1 97 ? -13.659 6.067 6.353 1.00 95.94 97 ILE A N 1
ATOM 776 C CA . ILE A 1 97 ? -12.741 5.674 7.422 1.00 95.94 97 ILE A CA 1
ATOM 777 C C . ILE A 1 97 ? -13.052 6.474 8.695 1.00 95.94 97 ILE A C 1
ATOM 779 O O . ILE A 1 97 ? -13.203 5.884 9.767 1.00 95.94 97 ILE A O 1
ATOM 783 N N . ASN A 1 98 ? -13.213 7.794 8.583 1.00 94.94 98 ASN A N 1
ATOM 784 C CA . ASN A 1 98 ? -13.533 8.672 9.707 1.00 94.94 98 ASN A CA 1
ATOM 785 C C . A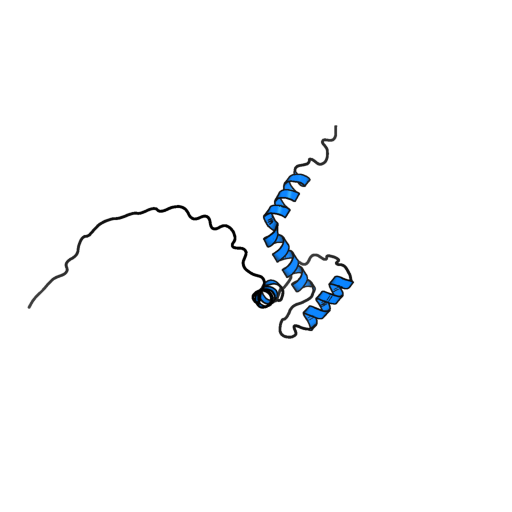SN A 1 98 ? -14.910 8.363 10.302 1.00 94.94 98 ASN A C 1
ATOM 787 O O . ASN A 1 98 ? -15.025 8.227 11.519 1.00 94.94 98 ASN A O 1
ATOM 791 N N . ARG A 1 99 ? -15.939 8.156 9.473 1.00 94.69 99 ARG A N 1
ATOM 792 C CA . ARG A 1 99 ? -17.272 7.740 9.932 1.00 94.69 99 ARG A CA 1
ATOM 793 C C . ARG A 1 99 ? -17.210 6.444 10.744 1.00 94.69 99 ARG A C 1
ATOM 795 O O . ARG A 1 99 ? -17.764 6.380 11.840 1.00 94.69 99 ARG A O 1
ATOM 802 N N . ILE A 1 100 ? -16.492 5.431 10.252 1.00 94.50 100 ILE A N 1
ATOM 803 C CA . ILE A 1 100 ? -16.299 4.155 10.961 1.00 94.50 100 ILE A CA 1
ATOM 804 C C . ILE A 1 100 ? -15.560 4.379 12.284 1.00 94.50 100 ILE A C 1
ATOM 806 O O . ILE A 1 100 ? -15.950 3.802 13.304 1.00 94.50 100 ILE A O 1
ATOM 810 N N . TYR A 1 101 ? -14.515 5.211 12.299 1.00 90.50 101 TYR A N 1
ATOM 811 C CA . TYR A 1 101 ? -13.818 5.558 13.534 1.00 90.50 101 TYR A CA 1
ATOM 812 C C . TYR A 1 101 ? -14.756 6.213 14.543 1.00 90.50 101 TYR A C 1
ATOM 814 O O . TYR A 1 101 ? -14.773 5.798 15.697 1.00 90.50 101 TYR A O 1
ATOM 822 N N . GLU A 1 102 ? -15.575 7.178 14.137 1.00 90.00 102 GLU A N 1
ATOM 823 C CA . GLU A 1 102 ? -16.522 7.830 15.038 1.00 90.00 102 GLU A CA 1
ATOM 824 C C . GLU A 1 102 ? -17.561 6.851 15.594 1.00 90.00 102 GLU A C 1
ATOM 826 O O . GLU A 1 102 ? -17.786 6.825 16.802 1.00 90.00 102 GLU A O 1
ATOM 831 N N . GLU A 1 103 ? -18.152 6.002 14.754 1.00 89.69 103 GLU A N 1
ATOM 832 C CA . GLU A 1 103 ? -19.162 5.018 15.165 1.00 89.69 103 GLU A CA 1
ATOM 833 C C . GLU A 1 103 ? -18.613 3.962 16.145 1.00 89.69 103 GLU A C 1
ATOM 835 O O . GLU A 1 103 ? -19.348 3.472 17.011 1.00 89.69 103 GLU A O 1
ATOM 840 N N . ASN A 1 104 ? -17.331 3.598 16.018 1.00 84.94 104 ASN A N 1
ATOM 841 C CA . ASN A 1 104 ? -16.712 2.524 16.799 1.00 84.94 104 ASN A CA 1
ATOM 842 C C . ASN A 1 104 ? -15.884 3.020 17.993 1.00 84.94 104 ASN A C 1
ATOM 844 O O . ASN A 1 104 ? -15.877 2.356 19.026 1.00 84.94 104 ASN A O 1
ATOM 848 N N . ILE A 1 105 ? -15.225 4.179 17.893 1.00 75.69 105 ILE A N 1
ATOM 849 C CA . ILE A 1 105 ? -14.444 4.782 18.987 1.00 75.69 105 ILE A CA 1
ATOM 850 C C . ILE A 1 105 ? -15.349 5.579 19.934 1.00 75.69 105 ILE A C 1
ATOM 852 O O . ILE A 1 105 ? -15.096 5.589 21.138 1.00 75.69 105 ILE A O 1
ATOM 856 N N . ARG A 1 106 ? -16.437 6.206 19.449 1.00 63.47 106 ARG A N 1
ATOM 857 C CA . ARG A 1 106 ? -17.407 6.874 20.344 1.00 63.47 106 ARG A CA 1
ATOM 858 C C . ARG A 1 106 ? -18.305 5.894 21.099 1.00 63.47 106 ARG A C 1
ATOM 860 O O . ARG A 1 106 ? -18.997 6.327 22.017 1.00 63.47 106 ARG A O 1
ATOM 867 N N . LYS A 1 107 ? -18.301 4.592 20.778 1.00 56.66 107 LYS A N 1
ATOM 868 C CA . LYS A 1 107 ? -18.869 3.580 21.680 1.00 56.66 107 LYS A CA 1
ATOM 869 C C . LYS A 1 107 ? -17.894 3.408 22.847 1.00 56.66 107 LYS A C 1
ATOM 871 O O . LYS A 1 107 ? -16.806 2.874 22.635 1.00 56.66 107 LYS A O 1
ATOM 876 N N . PRO A 1 108 ? -18.238 3.861 24.066 1.00 56.81 108 PRO A N 1
ATOM 877 C CA . PRO A 1 108 ? -17.325 3.766 25.193 1.00 56.81 108 PRO A CA 1
ATOM 878 C C . PRO A 1 108 ? -16.920 2.306 25.410 1.00 56.81 108 PRO A C 1
ATOM 880 O O . PRO A 1 108 ? -17.759 1.400 25.366 1.00 56.81 108 PRO A O 1
ATOM 883 N N . ILE A 1 109 ? -15.629 2.081 25.674 1.00 59.47 109 ILE A N 1
ATOM 884 C CA . ILE A 1 109 ? -15.119 0.825 26.230 1.00 59.47 109 ILE A CA 1
ATOM 885 C C . ILE A 1 109 ? -15.760 0.701 27.613 1.00 59.47 109 ILE A C 1
ATOM 887 O O . ILE A 1 109 ? -15.216 1.232 28.568 1.00 59.47 109 ILE A O 1
ATOM 891 N N . LYS A 1 110 ? -16.965 0.117 27.666 1.00 52.22 110 LYS A N 1
ATOM 892 C CA . LYS A 1 110 ? -17.814 -0.153 28.838 1.00 52.22 110 LYS A CA 1
ATOM 893 C C . LYS A 1 110 ? -17.558 0.751 30.053 1.00 52.22 110 LYS A C 1
ATOM 895 O O . LYS A 1 110 ? -16.587 0.554 30.781 1.00 52.22 110 LYS A O 1
ATOM 900 N N . SER A 1 111 ? -18.526 1.612 30.369 1.00 52.09 111 SER A N 1
ATOM 901 C CA . SER A 1 111 ? -18.741 2.060 31.748 1.00 52.09 111 SER A CA 1
ATOM 902 C C . SER A 1 111 ? -18.772 0.820 32.641 1.00 52.09 111 SER A C 1
ATOM 904 O O . SER A 1 111 ? -19.665 -0.019 32.528 1.00 52.09 111 SER A O 1
ATOM 906 N N . ARG A 1 112 ? -17.716 0.641 33.427 1.00 44.06 112 ARG A N 1
ATOM 907 C CA . ARG A 1 112 ? -17.586 -0.450 34.380 1.00 44.06 112 ARG A CA 1
ATOM 908 C C . ARG A 1 112 ? -18.313 0.023 35.637 1.00 44.06 112 ARG A C 1
ATOM 910 O O . ARG A 1 112 ? -17.754 0.830 36.374 1.00 44.06 112 ARG A O 1
ATOM 917 N N . GLU A 1 113 ? -19.578 -0.374 35.772 1.00 47.59 113 GLU A N 1
ATOM 918 C CA . GLU A 1 113 ? -20.272 -0.396 37.071 1.00 47.59 113 GLU A CA 1
ATOM 919 C C . GLU A 1 113 ? -19.555 -1.349 38.039 1.00 47.59 113 GLU A C 1
ATOM 921 O O . GLU A 1 113 ? -18.995 -2.372 37.565 1.00 47.59 113 GLU A O 1
#

Radius of gyration: 27.84 Å; chains: 1; bounding box: 36×91×62 Å

Organism: NCBI:txid433724

Foldseek 3Di:
DDDDDDDDDDDDDDDDDDDDDDDDDDDDDPDDPPPVVCCVQQVADDDDPPDDDDDDDPVVLVVLQVVNVVPVPHPDDSVSSVVSVVVCVCVVCVVVVVVVCCVPVVPDPDPDD

Sequence (113 aa):
MPKFISPAPQGETISEEAESGEEEPAKRGRGEAGAADYESVFLTRNELRNRQGLYIDRDNYEILQTLVRSVRSRRLSVSGLVDNIVRHHIERYEEDINRIYEENIRKPIKSRE

pLDDT: mean 74.02, std 23.25, range [31.12, 98.31]

Secondary structure (DSSP, 8-state):
-----------------------------SSSSHHHHHHHHHSS----SS-------HHHHHHHHHHHHH-TTS---HHHHHHHHHHHHHHHTHHHHHHHHHHHHSS-S----